Protein AF-A0A9Q3GUV6-F1 (afdb_monomer_lite)

Organism: NCBI:txid1389203

Secondary structure (DSSP, 8-state):
--GGG----S-HHHHHHHHHHHHHHHHHTT----HHHHHHHHHHHHHTSTTTHHHHHHHHT-HHHHS-HHHHHHHHHHHHHHHHHHHHHHHHHHTTSSS-----------------

Radius of gyration: 25.73 Å; chains: 1; bounding box: 43×78×57 Å

Foldseek 3Di:
DCPVPQADDPDLVVSLVVLVVVVVVVVVVVDDDQQLVSLLVSLVSQCVDVVCVVVSVVLNPDPQCSNGNVSVSVVSVVVVVVVVVVVVVVVVVVVPPDDDDDDDDDDDDDDDDDDD

Sequence (116 aa):
MNWASIAYKGNMDEFIKKCRQSLIDIASVSIKIPPDVLSYIILGKLCDHRSMSHLADSLAMSTEATKNPSNTLNQLQNYARNLESKKKHKEEQQSTALISSSSNHPSRLVYYCANG

pLDDT: mean 79.47, std 17.67, range [39.91, 95.31]

Structure (mmCIF, N/CA/C/O backbone):
data_AF-A0A9Q3GUV6-F1
#
_entry.id   AF-A0A9Q3GUV6-F1
#
loop_
_atom_site.group_PDB
_atom_site.id
_atom_site.type_symbol
_atom_site.label_atom_id
_atom_site.label_alt_id
_atom_site.label_comp_id
_atom_site.label_asym_id
_atom_site.label_entity_id
_atom_site.label_seq_id
_atom_site.pdbx_PDB_ins_code
_atom_site.Cartn_x
_atom_site.Cartn_y
_atom_site.Cartn_z
_atom_site.occupancy
_atom_site.B_iso_or_equiv
_atom_site.auth_seq_id
_atom_site.auth_comp_id
_atom_site.auth_asym_id
_atom_site.auth_atom_id
_atom_site.pdbx_PDB_model_num
ATOM 1 N N . MET A 1 1 ? 3.650 -17.611 0.354 1.00 58.78 1 MET A N 1
ATOM 2 C CA . MET A 1 1 ? 3.468 -16.156 0.531 1.00 58.78 1 MET A CA 1
ATOM 3 C C . MET A 1 1 ? 2.223 -15.746 -0.246 1.00 58.78 1 MET A C 1
ATOM 5 O O . MET A 1 1 ? 2.205 -15.948 -1.451 1.00 58.78 1 MET A O 1
ATOM 9 N N . ASN A 1 2 ? 1.175 -15.233 0.408 1.00 73.81 2 ASN A N 1
ATOM 10 C CA . ASN A 1 2 ? -0.102 -14.944 -0.263 1.00 73.81 2 ASN A CA 1
ATOM 11 C C . ASN A 1 2 ? -0.331 -13.429 -0.393 1.00 73.81 2 ASN A C 1
ATOM 13 O O . ASN A 1 2 ? -1.270 -12.884 0.181 1.00 73.81 2 ASN A O 1
ATOM 17 N N . TRP A 1 3 ? 0.521 -12.734 -1.158 1.00 82.50 3 TRP A N 1
ATOM 18 C CA . TRP A 1 3 ? 0.333 -11.304 -1.471 1.00 82.50 3 TRP A CA 1
ATOM 19 C C . TRP A 1 3 ? -1.072 -11.021 -2.025 1.00 82.50 3 TRP A C 1
ATOM 21 O O . TRP A 1 3 ? -1.731 -10.053 -1.638 1.00 82.50 3 TRP A O 1
ATOM 31 N N . ALA A 1 4 ? -1.568 -11.918 -2.881 1.00 81.69 4 ALA A N 1
ATOM 32 C CA . ALA A 1 4 ? -2.899 -11.840 -3.468 1.00 81.69 4 ALA A CA 1
ATOM 33 C C . ALA A 1 4 ? -4.023 -11.829 -2.416 1.00 81.69 4 ALA A C 1
ATOM 35 O O . ALA A 1 4 ? -4.990 -11.099 -2.591 1.00 81.69 4 ALA A O 1
ATOM 36 N N . SER A 1 5 ? -3.878 -12.550 -1.298 1.00 84.44 5 SER A N 1
ATOM 37 C CA . SER A 1 5 ? -4.928 -12.662 -0.274 1.00 84.44 5 SER A CA 1
ATOM 38 C C . SER A 1 5 ? -4.925 -11.529 0.756 1.00 84.44 5 SER A C 1
ATOM 40 O O . SER A 1 5 ? -5.716 -11.558 1.701 1.00 84.44 5 SER A O 1
ATOM 42 N N . ILE A 1 6 ? -4.001 -10.570 0.650 1.00 89.31 6 ILE A N 1
ATOM 43 C CA . ILE A 1 6 ? -4.000 -9.397 1.524 1.00 89.31 6 ILE A CA 1
ATOM 44 C C . ILE A 1 6 ? -5.141 -8.483 1.097 1.00 89.31 6 ILE A C 1
ATOM 46 O O . ILE A 1 6 ? -5.124 -7.945 -0.010 1.00 89.31 6 ILE A O 1
ATOM 50 N N . ALA A 1 7 ? -6.084 -8.305 2.016 1.00 88.81 7 ALA A N 1
ATOM 51 C CA . ALA A 1 7 ? -7.207 -7.389 1.920 1.00 88.81 7 ALA A CA 1
ATOM 52 C C . ALA A 1 7 ? -7.360 -6.653 3.254 1.00 88.81 7 ALA A C 1
ATOM 54 O O . ALA A 1 7 ? -7.064 -7.211 4.321 1.00 88.81 7 ALA A O 1
ATOM 55 N N . TYR A 1 8 ? -7.820 -5.407 3.199 1.00 90.75 8 TYR A N 1
ATOM 56 C CA . TYR A 1 8 ? -8.138 -4.644 4.397 1.00 90.75 8 TYR A CA 1
ATOM 57 C C . TYR A 1 8 ? -9.406 -5.195 5.070 1.00 90.75 8 TYR A C 1
ATOM 59 O O . TYR A 1 8 ? -10.454 -5.322 4.442 1.00 90.75 8 TYR A O 1
ATOM 67 N N . LYS A 1 9 ? -9.312 -5.525 6.366 1.00 89.38 9 LYS A N 1
ATOM 68 C CA . LYS A 1 9 ? -10.396 -6.141 7.162 1.00 89.38 9 LYS A CA 1
ATOM 69 C C . LYS A 1 9 ? -10.832 -5.280 8.355 1.00 89.38 9 LYS A C 1
ATOM 71 O O . LYS A 1 9 ? -11.246 -5.806 9.381 1.00 89.38 9 LYS A O 1
ATOM 76 N N . GLY A 1 10 ? -10.679 -3.959 8.258 1.00 87.62 10 GLY A N 1
ATOM 77 C CA . GLY A 1 10 ? -11.046 -3.020 9.327 1.00 87.62 10 GLY A CA 1
ATOM 78 C C . GLY A 1 10 ? -9.928 -2.689 10.324 1.00 87.62 10 GLY A C 1
ATOM 79 O O . GLY A 1 10 ? -10.064 -1.731 11.078 1.00 87.62 10 GLY A O 1
ATOM 80 N N . ASN A 1 11 ? -8.800 -3.410 10.301 1.00 90.12 11 ASN A N 1
ATOM 81 C CA . ASN A 1 11 ? -7.617 -3.100 11.109 1.00 90.12 11 ASN A CA 1
ATOM 82 C C . ASN A 1 11 ? -6.473 -2.579 10.220 1.00 90.12 11 ASN A C 1
ATOM 84 O O . ASN A 1 11 ? -5.914 -3.325 9.411 1.00 90.12 11 ASN A O 1
ATOM 88 N N . MET A 1 12 ? -6.140 -1.289 10.361 1.00 91.12 12 MET A N 1
ATOM 89 C CA . MET A 1 12 ? -5.119 -0.635 9.533 1.00 91.12 12 MET A CA 1
ATOM 90 C C . MET A 1 12 ? -3.701 -1.076 9.900 1.00 91.12 12 MET A C 1
ATOM 92 O O . MET A 1 12 ? -2.900 -1.324 9.003 1.00 91.12 12 MET A O 1
ATOM 96 N N . ASP A 1 13 ? -3.398 -1.253 11.186 1.00 91.62 13 ASP A N 1
ATOM 97 C CA . ASP A 1 13 ? -2.069 -1.686 11.630 1.00 91.62 13 ASP A CA 1
ATOM 98 C C . ASP A 1 13 ? -1.752 -3.105 11.156 1.00 91.62 13 ASP A C 1
ATOM 100 O O . ASP A 1 13 ? -0.655 -3.382 10.666 1.00 91.62 13 ASP A O 1
ATOM 104 N N . GLU A 1 14 ? -2.732 -4.008 11.242 1.00 92.81 14 GLU A N 1
ATOM 105 C CA . GLU A 1 14 ? -2.582 -5.376 10.752 1.00 92.81 14 GLU A CA 1
ATOM 106 C C . GLU A 1 14 ? -2.388 -5.405 9.228 1.00 92.81 14 GLU A C 1
ATOM 108 O O . GLU A 1 14 ? -1.517 -6.120 8.722 1.00 92.81 14 GLU A O 1
ATOM 113 N N . PHE A 1 15 ? -3.160 -4.599 8.492 1.00 93.44 15 PHE A N 1
ATOM 114 C CA . PHE A 1 15 ? -3.018 -4.452 7.045 1.00 93.44 15 PHE A CA 1
ATOM 115 C C . PHE A 1 15 ? -1.627 -3.928 6.660 1.00 93.44 15 PHE A C 1
ATOM 117 O O . PHE A 1 15 ? -0.950 -4.537 5.827 1.00 93.44 15 PHE A O 1
ATOM 124 N N . ILE A 1 16 ? -1.160 -2.859 7.312 1.00 93.88 16 ILE A N 1
ATOM 125 C CA . ILE A 1 16 ? 0.162 -2.269 7.075 1.00 93.88 16 ILE A CA 1
ATOM 126 C C . ILE A 1 16 ? 1.265 -3.280 7.394 1.00 93.88 16 ILE A C 1
ATOM 128 O O . ILE A 1 16 ? 2.192 -3.445 6.599 1.00 93.88 16 ILE A O 1
ATOM 132 N N . LYS A 1 17 ? 1.168 -4.001 8.518 1.00 93.94 17 LYS A N 1
ATOM 133 C CA . LYS A 1 17 ? 2.151 -5.023 8.907 1.00 93.94 17 LYS A CA 1
ATOM 134 C C . LYS A 1 17 ? 2.259 -6.129 7.855 1.00 93.94 17 LYS A C 1
ATOM 136 O O . LYS A 1 17 ? 3.370 -6.483 7.463 1.00 93.94 17 LYS A O 1
ATOM 141 N N . LYS A 1 18 ? 1.127 -6.634 7.353 1.00 93.81 18 LYS A N 1
ATOM 142 C CA . LYS A 1 18 ? 1.094 -7.650 6.285 1.00 93.81 18 LYS A CA 1
ATOM 143 C C . LYS A 1 18 ? 1.677 -7.130 4.971 1.00 93.81 18 LYS A C 1
ATOM 145 O O . LYS A 1 18 ? 2.424 -7.857 4.314 1.00 93.81 18 LYS A O 1
ATOM 150 N N . CYS A 1 19 ? 1.382 -5.880 4.609 1.00 93.50 19 CYS A N 1
ATOM 151 C CA . CYS A 1 19 ? 1.953 -5.246 3.422 1.00 93.50 19 CYS A CA 1
ATOM 152 C C . CYS A 1 19 ? 3.473 -5.096 3.545 1.00 93.50 19 CYS A C 1
ATOM 154 O O . CYS A 1 19 ? 4.186 -5.487 2.628 1.00 93.50 19 CYS A O 1
ATOM 156 N N . ARG A 1 20 ? 3.985 -4.613 4.688 1.00 93.75 20 ARG A N 1
ATOM 157 C CA . ARG A 1 20 ? 5.434 -4.491 4.937 1.00 93.75 20 ARG A CA 1
ATOM 158 C C . ARG A 1 20 ? 6.145 -5.835 4.848 1.00 93.75 20 ARG A C 1
ATOM 160 O O . ARG A 1 20 ? 7.148 -5.928 4.150 1.00 93.75 20 ARG A O 1
ATOM 167 N N . GLN A 1 21 ? 5.606 -6.869 5.498 1.00 92.75 21 GLN A N 1
ATOM 168 C CA . GLN A 1 21 ? 6.179 -8.213 5.412 1.00 92.75 21 GLN A CA 1
ATOM 169 C C . GLN A 1 21 ? 6.241 -8.685 3.960 1.00 92.75 21 GLN A C 1
ATOM 171 O O . GLN A 1 21 ? 7.260 -9.185 3.504 1.00 92.75 21 GLN A O 1
ATOM 176 N N . SER A 1 22 ? 5.174 -8.447 3.205 1.00 91.25 22 SER A N 1
ATOM 177 C CA . SER A 1 22 ? 5.139 -8.904 1.827 1.00 91.25 22 SER A CA 1
ATOM 178 C C . SER A 1 22 ? 6.040 -8.110 0.887 1.00 91.25 22 SER A C 1
ATOM 180 O O . SER A 1 22 ? 6.557 -8.662 -0.072 1.00 91.25 22 SER A O 1
ATOM 182 N N . LEU A 1 23 ? 6.269 -6.824 1.146 1.00 90.62 23 LEU A N 1
ATOM 183 C CA . LEU A 1 23 ? 7.272 -6.063 0.402 1.00 90.62 23 LEU A CA 1
ATOM 184 C C . LEU A 1 23 ? 8.681 -6.628 0.634 1.00 90.62 23 LEU A C 1
ATOM 186 O O . LEU A 1 23 ? 9.468 -6.674 -0.308 1.00 90.62 23 LEU A O 1
ATOM 190 N N . ILE A 1 24 ? 8.977 -7.103 1.850 1.00 90.94 24 ILE A N 1
ATOM 191 C CA . ILE A 1 24 ? 10.243 -7.779 2.167 1.00 90.94 24 ILE A CA 1
ATOM 192 C C . ILE A 1 24 ? 10.353 -9.091 1.387 1.00 90.94 24 ILE A C 1
ATOM 194 O O . ILE A 1 24 ? 11.373 -9.312 0.735 1.00 90.94 24 ILE A O 1
ATOM 198 N N . ASP A 1 25 ? 9.315 -9.936 1.389 1.00 89.12 25 ASP A N 1
ATOM 199 C CA . ASP A 1 25 ? 9.412 -11.195 0.640 1.00 89.12 25 ASP A CA 1
ATOM 200 C C . ASP A 1 25 ? 9.344 -10.984 -0.888 1.00 89.12 25 ASP A C 1
ATOM 202 O O . ASP A 1 25 ? 9.920 -11.767 -1.627 1.00 89.12 25 ASP A O 1
ATOM 206 N N . ILE A 1 26 ? 8.738 -9.908 -1.406 1.00 87.81 26 ILE A N 1
ATOM 207 C CA . ILE A 1 26 ? 8.856 -9.549 -2.836 1.00 87.81 26 ILE A CA 1
ATOM 208 C C . ILE A 1 26 ? 10.294 -9.134 -3.166 1.00 87.81 26 ILE A C 1
ATOM 210 O O . ILE A 1 26 ? 10.842 -9.557 -4.185 1.00 87.81 26 ILE A O 1
ATOM 214 N N . ALA A 1 27 ? 10.917 -8.332 -2.299 1.00 86.75 27 ALA A N 1
ATOM 215 C CA . ALA A 1 27 ? 12.295 -7.891 -2.482 1.00 86.75 27 ALA A CA 1
ATOM 216 C C . ALA A 1 27 ? 13.290 -9.066 -2.470 1.00 86.75 27 ALA A C 1
ATOM 218 O O . ALA A 1 27 ? 14.297 -9.012 -3.174 1.00 86.75 27 ALA A O 1
ATOM 219 N N . SER A 1 28 ? 13.001 -10.146 -1.734 1.00 87.19 28 SER A N 1
ATOM 220 C CA . SER A 1 28 ? 13.859 -11.338 -1.698 1.00 87.19 28 SER A CA 1
ATOM 221 C C . SER A 1 28 ? 13.810 -12.174 -2.986 1.00 87.19 28 SER A C 1
ATOM 223 O O . SER A 1 28 ? 14.785 -12.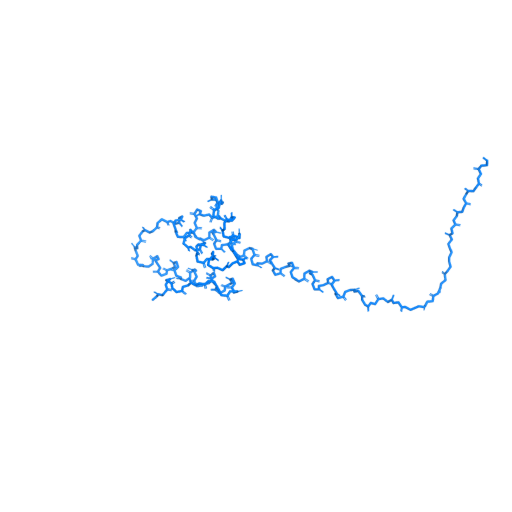849 -3.310 1.00 87.19 28 SER A O 1
ATOM 225 N N . VAL A 1 29 ? 12.730 -12.084 -3.773 1.00 85.56 29 VAL A N 1
ATOM 226 C CA . VAL A 1 29 ? 12.541 -12.856 -5.021 1.00 85.56 29 VAL A CA 1
ATOM 227 C C . VAL A 1 29 ? 13.246 -12.201 -6.229 1.00 85.56 29 VAL A C 1
ATOM 229 O O . VAL A 1 29 ? 13.179 -12.703 -7.345 1.00 85.56 29 VAL A O 1
ATOM 232 N N . SER A 1 30 ? 13.993 -11.104 -6.029 1.00 77.31 30 SER A N 1
ATOM 233 C CA . SER A 1 30 ? 14.778 -10.408 -7.072 1.00 77.31 30 SER A CA 1
ATOM 234 C C . SER A 1 30 ? 13.972 -9.942 -8.299 1.00 77.31 30 SER A C 1
ATOM 236 O O . SER A 1 30 ? 14.537 -9.676 -9.362 1.00 77.31 30 SER A O 1
ATOM 238 N N . ILE A 1 31 ? 12.650 -9.797 -8.166 1.00 81.44 31 ILE A N 1
ATOM 239 C CA . ILE A 1 31 ? 11.789 -9.239 -9.214 1.00 81.44 31 ILE A CA 1
ATOM 240 C C . ILE A 1 31 ? 11.844 -7.714 -9.118 1.00 81.44 31 ILE A C 1
ATOM 242 O O . ILE A 1 31 ? 11.528 -7.128 -8.083 1.00 81.44 31 ILE A O 1
ATOM 246 N N . LYS A 1 32 ? 12.215 -7.052 -10.217 1.00 84.00 32 LYS A N 1
ATOM 247 C CA . LYS A 1 32 ? 12.205 -5.586 -10.304 1.00 84.00 32 LYS A CA 1
ATOM 248 C C . LYS A 1 32 ? 10.799 -5.094 -10.632 1.00 84.00 32 LYS A C 1
ATOM 250 O O . LYS A 1 32 ? 10.446 -4.958 -11.800 1.00 84.00 32 LYS A O 1
ATOM 255 N N . ILE A 1 33 ? 10.004 -4.831 -9.599 1.00 88.19 33 ILE A N 1
ATOM 256 C CA . ILE A 1 33 ? 8.711 -4.151 -9.739 1.00 88.19 33 ILE A CA 1
ATOM 257 C C . ILE A 1 33 ? 8.922 -2.656 -9.469 1.00 88.19 33 ILE A C 1
ATOM 259 O O . ILE A 1 33 ? 9.539 -2.318 -8.454 1.00 88.19 33 ILE A O 1
ATOM 263 N N . PRO A 1 34 ? 8.430 -1.755 -10.339 1.00 92.81 34 PRO A N 1
ATOM 264 C CA . PRO A 1 34 ? 8.477 -0.323 -10.082 1.00 92.81 34 PRO A CA 1
ATOM 265 C C . PRO A 1 34 ? 7.833 0.035 -8.724 1.00 92.81 34 PRO A C 1
ATOM 267 O O . PRO A 1 34 ? 6.744 -0.461 -8.409 1.00 92.81 34 PRO A O 1
ATOM 270 N N . PRO A 1 35 ? 8.491 0.856 -7.881 1.00 91.38 35 PRO A N 1
ATOM 271 C CA . PRO A 1 35 ? 7.985 1.182 -6.545 1.00 91.38 35 PRO A CA 1
ATOM 272 C C . PRO A 1 35 ? 6.617 1.872 -6.559 1.00 91.38 35 PRO A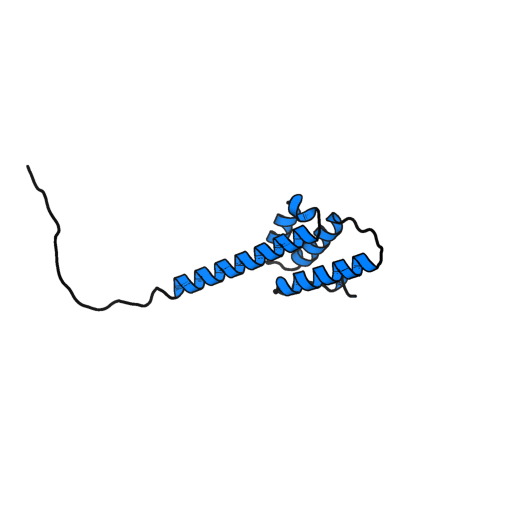 C 1
ATOM 274 O O . PRO A 1 35 ? 5.780 1.603 -5.706 1.00 91.38 35 PRO A O 1
ATOM 277 N N . ASP A 1 36 ? 6.377 2.730 -7.539 1.00 94.00 36 ASP A N 1
ATOM 278 C CA . ASP A 1 36 ? 5.102 3.406 -7.762 1.00 94.00 36 ASP A CA 1
ATOM 279 C C . ASP A 1 36 ? 3.966 2.421 -8.060 1.00 94.00 36 ASP A C 1
ATOM 281 O O . ASP A 1 36 ? 2.895 2.510 -7.461 1.00 94.00 36 ASP A O 1
ATOM 285 N N . VAL A 1 37 ? 4.216 1.412 -8.896 1.00 93.56 37 VAL A N 1
ATOM 286 C CA . VAL A 1 37 ? 3.253 0.334 -9.166 1.00 93.56 37 VAL A CA 1
ATOM 287 C C . VAL A 1 37 ? 2.897 -0.412 -7.879 1.00 93.56 37 VAL A C 1
ATOM 289 O O . VAL A 1 37 ? 1.722 -0.666 -7.617 1.00 93.56 37 VAL A O 1
ATOM 292 N N . LEU A 1 38 ? 3.883 -0.718 -7.030 1.00 93.12 38 LEU A N 1
ATOM 293 C CA . LEU A 1 38 ? 3.631 -1.345 -5.728 1.00 93.12 38 LEU A CA 1
ATOM 294 C C . LEU A 1 38 ? 2.777 -0.457 -4.810 1.00 93.12 38 LEU A C 1
ATOM 296 O O . LEU A 1 38 ? 1.895 -0.977 -4.124 1.00 93.12 38 LEU A O 1
ATOM 300 N N . SER A 1 39 ? 2.982 0.862 -4.825 1.00 95.31 39 SER A N 1
ATOM 301 C CA . SER A 1 39 ? 2.147 1.818 -4.088 1.00 95.31 39 SER A CA 1
ATOM 302 C C . SER A 1 39 ? 0.686 1.759 -4.539 1.00 95.31 39 SER A C 1
ATOM 304 O O . SER A 1 39 ? -0.208 1.616 -3.705 1.00 95.31 39 SER A O 1
ATOM 306 N N . TYR A 1 40 ? 0.428 1.791 -5.851 1.00 94.81 40 TYR A N 1
ATOM 307 C CA . TYR A 1 40 ? -0.934 1.696 -6.385 1.00 94.81 40 TYR A CA 1
ATOM 308 C C . TYR A 1 40 ? -1.582 0.336 -6.110 1.00 94.81 40 TYR A C 1
ATOM 310 O O . TYR A 1 40 ? -2.774 0.285 -5.821 1.00 94.81 40 TYR A O 1
ATOM 318 N N . ILE A 1 41 ? -0.819 -0.762 -6.114 1.00 93.50 41 ILE A N 1
ATOM 319 C CA . ILE A 1 41 ? -1.339 -2.085 -5.731 1.00 93.50 41 ILE A CA 1
ATOM 320 C C . ILE A 1 41 ? -1.776 -2.098 -4.260 1.00 93.50 41 ILE A C 1
ATOM 322 O O . ILE A 1 41 ? -2.822 -2.661 -3.933 1.00 93.50 41 ILE A O 1
ATOM 326 N N . ILE A 1 42 ? -0.998 -1.481 -3.364 1.00 93.88 42 ILE A N 1
ATOM 327 C CA . ILE A 1 42 ? -1.359 -1.362 -1.944 1.00 93.88 42 ILE A CA 1
ATOM 328 C C . ILE A 1 42 ? -2.643 -0.541 -1.784 1.00 93.88 42 ILE A C 1
ATOM 330 O O . ILE A 1 42 ? -3.529 -0.950 -1.035 1.00 93.88 42 ILE A O 1
ATOM 334 N N . LEU A 1 43 ? -2.763 0.580 -2.502 1.00 93.81 43 LEU A N 1
ATOM 335 C CA . LEU A 1 43 ? -3.973 1.406 -2.489 1.00 93.81 43 LEU A CA 1
ATOM 336 C C . LEU A 1 43 ? -5.182 0.664 -3.074 1.00 93.81 43 LEU A C 1
ATOM 338 O O . LEU A 1 43 ? -6.254 0.707 -2.482 1.00 93.81 43 LEU A O 1
ATOM 342 N N . GLY A 1 44 ? -5.010 -0.101 -4.154 1.00 93.00 44 GLY A N 1
ATOM 343 C CA . GLY A 1 44 ? -6.079 -0.915 -4.741 1.00 93.00 44 GLY A CA 1
ATOM 344 C C . GLY A 1 44 ? -6.657 -1.932 -3.753 1.00 93.00 44 GLY A C 1
ATOM 345 O O . GLY A 1 44 ? -7.871 -2.035 -3.614 1.00 93.00 44 GLY A O 1
ATOM 346 N N . LYS A 1 45 ? -5.799 -2.595 -2.964 1.00 90.88 45 LYS A N 1
ATOM 347 C CA . LYS A 1 45 ? -6.218 -3.516 -1.884 1.00 90.88 45 LYS A CA 1
ATOM 348 C C . LYS A 1 45 ? -6.989 -2.833 -0.751 1.00 90.88 45 LYS A C 1
ATOM 350 O O . LYS A 1 45 ? -7.634 -3.508 0.053 1.00 90.88 45 LYS A O 1
ATOM 355 N N . LEU A 1 46 ? -6.864 -1.512 -0.639 1.00 90.12 46 LEU A N 1
ATOM 356 C CA . LEU A 1 46 ? -7.598 -0.692 0.314 1.00 90.12 46 LEU A CA 1
ATOM 357 C C . LEU A 1 46 ? -8.933 -0.202 -0.277 1.00 90.12 46 LEU A C 1
ATOM 359 O O . LEU A 1 46 ? -9.920 -0.144 0.457 1.00 90.12 46 LEU A O 1
ATOM 363 N N . CYS A 1 47 ? -8.983 0.085 -1.586 1.00 87.00 47 CYS A N 1
ATOM 364 C CA . CYS A 1 47 ? -10.197 0.489 -2.307 1.00 87.00 47 CYS A CA 1
ATOM 365 C C . CYS A 1 47 ? -11.325 -0.546 -2.237 1.00 87.00 47 CYS A C 1
ATOM 367 O O . CYS A 1 47 ? -12.493 -0.159 -2.228 1.00 87.00 47 CYS A O 1
ATOM 369 N N . ASP A 1 48 ? -10.991 -1.837 -2.128 1.00 82.44 48 ASP A N 1
ATOM 370 C CA . ASP A 1 48 ? -11.970 -2.925 -1.970 1.00 82.44 48 ASP A CA 1
ATOM 371 C C . ASP A 1 48 ? -12.897 -2.716 -0.758 1.00 82.44 48 ASP A C 1
ATOM 373 O O . ASP A 1 48 ? -14.015 -3.233 -0.707 1.00 82.44 48 ASP A O 1
ATOM 377 N N . HIS A 1 49 ? -12.460 -1.930 0.229 1.00 86.06 49 HIS A N 1
ATOM 378 C CA . HIS A 1 49 ? -13.268 -1.573 1.380 1.00 86.06 49 HIS A CA 1
ATOM 379 C C . HIS A 1 49 ? -13.927 -0.199 1.194 1.00 86.06 49 HIS A C 1
ATOM 381 O O . HIS A 1 49 ? -13.269 0.840 1.241 1.00 86.06 49 HIS A O 1
ATOM 387 N N . ARG A 1 50 ? -15.264 -0.175 1.092 1.00 82.44 50 ARG A N 1
ATOM 388 C CA . ARG A 1 50 ? -16.064 1.032 0.787 1.00 82.44 50 ARG A CA 1
ATOM 389 C C . ARG A 1 50 ? -15.752 2.256 1.657 1.00 82.44 50 ARG A C 1
ATOM 391 O O . ARG A 1 50 ? -15.807 3.376 1.169 1.00 82.44 50 ARG A O 1
ATOM 398 N N . SER A 1 51 ? -15.450 2.077 2.944 1.00 84.12 51 SER A N 1
ATOM 399 C CA . SER A 1 51 ? -15.138 3.209 3.836 1.00 84.12 51 SER A CA 1
ATOM 400 C C . SER A 1 51 ? -13.731 3.787 3.657 1.00 84.12 51 SER A C 1
ATOM 402 O O . SER A 1 51 ? -13.438 4.839 4.218 1.00 84.12 51 SER A O 1
ATOM 404 N N . MET A 1 52 ? -12.863 3.106 2.906 1.00 88.12 52 MET A N 1
ATOM 405 C CA . MET A 1 52 ? -11.469 3.490 2.694 1.00 88.12 52 MET A CA 1
ATOM 406 C C . MET A 1 52 ? -11.183 3.910 1.249 1.00 88.12 52 MET A C 1
ATOM 408 O O . MET A 1 52 ? -10.102 4.433 0.992 1.00 88.12 52 MET A O 1
ATOM 412 N N . SER A 1 53 ? -12.143 3.759 0.328 1.00 87.69 53 SER A N 1
ATOM 413 C CA . SER A 1 53 ? -11.978 4.137 -1.082 1.00 87.69 53 SER A CA 1
ATOM 414 C C . SER A 1 53 ? -11.602 5.611 -1.242 1.00 87.69 53 SER A C 1
ATOM 416 O O . SER A 1 53 ? -10.602 5.913 -1.873 1.00 87.69 53 SER A O 1
ATOM 418 N N . HIS A 1 54 ? -12.292 6.523 -0.549 1.00 89.75 54 HIS A N 1
ATOM 419 C CA . HIS A 1 54 ? -11.970 7.955 -0.591 1.00 89.75 54 HIS A CA 1
ATOM 420 C C . HIS A 1 54 ? -10.538 8.256 -0.114 1.00 89.75 54 HIS A C 1
ATOM 422 O O . HIS A 1 54 ? -9.865 9.140 -0.643 1.00 89.75 54 HIS A O 1
ATOM 428 N N . LEU A 1 55 ? -10.063 7.557 0.923 1.00 90.75 55 LEU A N 1
ATOM 429 C CA . LEU A 1 55 ? -8.690 7.724 1.400 1.00 90.75 55 LEU A CA 1
ATOM 430 C C . LEU A 1 55 ? -7.694 7.229 0.351 1.00 90.75 55 LEU A C 1
ATOM 432 O O . LEU A 1 55 ? -6.697 7.898 0.091 1.00 90.75 55 LEU A O 1
ATOM 436 N N . ALA A 1 56 ? -7.968 6.065 -0.234 1.00 91.56 56 ALA A N 1
ATOM 437 C CA . ALA A 1 56 ? -7.124 5.481 -1.257 1.00 91.56 56 ALA A CA 1
ATOM 438 C C . ALA A 1 56 ? -7.060 6.368 -2.511 1.00 91.56 56 ALA A C 1
ATOM 440 O O . ALA A 1 56 ? -5.960 6.634 -2.986 1.00 91.56 56 ALA A O 1
ATOM 441 N N . ASP A 1 57 ? -8.191 6.915 -2.962 1.00 92.31 57 ASP A N 1
ATOM 442 C CA . ASP A 1 57 ? -8.266 7.864 -4.078 1.00 92.31 57 ASP A CA 1
ATOM 443 C C . ASP A 1 57 ? -7.461 9.137 -3.781 1.00 92.31 57 ASP A C 1
ATOM 445 O O . ASP A 1 57 ? -6.631 9.566 -4.582 1.00 92.31 57 ASP A O 1
ATOM 449 N N . SER A 1 58 ? -7.633 9.711 -2.586 1.00 92.25 58 SER A N 1
ATOM 450 C CA . SER A 1 58 ? -6.893 10.907 -2.172 1.00 92.25 58 SER A CA 1
ATOM 451 C C . SER A 1 58 ? -5.379 10.677 -2.144 1.00 92.25 58 SER A C 1
ATOM 453 O O . SER A 1 58 ? -4.620 11.551 -2.564 1.00 92.25 58 SER A O 1
ATOM 455 N N . LEU A 1 59 ? -4.930 9.509 -1.676 1.00 93.00 59 LEU A N 1
ATOM 456 C CA . LEU A 1 59 ? -3.511 9.152 -1.674 1.00 93.00 59 LEU A CA 1
ATOM 457 C C . LEU A 1 59 ? -2.997 8.839 -3.080 1.00 93.00 59 LEU A C 1
ATOM 459 O O . LEU A 1 59 ? -1.864 9.198 -3.386 1.00 93.00 59 LEU A O 1
ATOM 463 N N . ALA A 1 60 ? -3.816 8.229 -3.939 1.00 92.56 60 ALA A N 1
ATOM 464 C CA . ALA A 1 60 ? -3.461 7.926 -5.322 1.00 92.56 60 ALA A CA 1
ATOM 465 C C . ALA A 1 60 ? -3.182 9.199 -6.137 1.00 92.56 60 ALA A C 1
ATOM 467 O O . ALA A 1 60 ? -2.310 9.197 -7.000 1.00 92.56 60 ALA A O 1
ATOM 468 N N . MET A 1 61 ? -3.870 10.302 -5.827 1.00 93.00 61 MET A N 1
ATOM 469 C CA . MET A 1 61 ? -3.638 11.605 -6.461 1.00 93.00 61 MET A CA 1
ATOM 470 C C . MET A 1 61 ? -2.380 12.329 -5.950 1.00 93.00 61 MET A C 1
ATOM 472 O O . MET A 1 61 ? -1.944 13.304 -6.562 1.00 93.00 61 MET A O 1
ATOM 476 N N . SER A 1 62 ? -1.778 11.881 -4.844 1.00 93.44 62 SER A N 1
ATOM 477 C CA . SER A 1 62 ? -0.558 12.475 -4.293 1.00 93.44 62 SER A CA 1
ATOM 478 C C . SER A 1 62 ? 0.684 11.770 -4.835 1.00 93.44 62 SER A C 1
ATOM 480 O O . SER A 1 62 ? 0.984 10.628 -4.484 1.00 93.44 62 SER A O 1
ATOM 482 N N . THR A 1 63 ? 1.461 12.484 -5.648 1.00 90.75 63 THR A N 1
ATOM 483 C CA . THR A 1 63 ? 2.733 11.990 -6.201 1.00 90.75 63 THR A CA 1
ATOM 484 C C . THR A 1 63 ? 3.754 11.661 -5.111 1.00 90.75 63 THR A C 1
ATOM 486 O O . THR A 1 63 ? 4.513 10.702 -5.233 1.00 90.75 63 THR A O 1
ATOM 489 N N . GLU A 1 64 ? 3.760 12.412 -4.010 1.00 92.12 64 GLU A N 1
ATOM 490 C CA . GLU A 1 64 ? 4.645 12.158 -2.869 1.00 92.12 64 GLU A CA 1
ATOM 491 C C . GLU A 1 64 ? 4.283 10.864 -2.131 1.00 92.12 64 GLU A C 1
ATOM 493 O O . GLU A 1 64 ? 5.172 10.104 -1.722 1.00 92.12 64 GLU A O 1
ATOM 498 N N . ALA A 1 65 ? 2.979 10.598 -1.987 1.00 90.19 65 ALA A N 1
ATOM 499 C CA . ALA A 1 65 ? 2.475 9.401 -1.332 1.00 90.19 65 ALA A CA 1
ATOM 500 C C . ALA A 1 65 ? 2.723 8.142 -2.171 1.00 90.19 65 ALA A C 1
ATOM 502 O O . ALA A 1 65 ? 3.065 7.105 -1.602 1.00 90.19 65 ALA A O 1
ATOM 503 N N . THR A 1 66 ? 2.589 8.222 -3.499 1.00 93.56 66 THR A N 1
ATOM 504 C CA . THR A 1 66 ? 2.701 7.067 -4.409 1.00 93.56 66 THR A CA 1
ATOM 505 C C . THR A 1 66 ? 4.124 6.781 -4.884 1.00 93.56 66 THR A C 1
ATOM 507 O O . THR A 1 66 ? 4.390 5.674 -5.340 1.00 93.56 66 THR A O 1
ATOM 510 N N . LYS A 1 67 ? 5.079 7.704 -4.706 1.00 93.25 67 LYS A N 1
ATOM 511 C CA . LYS A 1 67 ? 6.486 7.536 -5.131 1.00 93.25 67 LYS A CA 1
ATOM 512 C C . LYS A 1 67 ? 7.165 6.265 -4.601 1.00 93.25 67 LYS A C 1
ATOM 514 O O . LYS A 1 67 ? 8.057 5.725 -5.251 1.00 93.25 67 LYS A O 1
ATOM 519 N N . ASN A 1 68 ? 6.807 5.819 -3.398 1.00 93.50 68 ASN A N 1
ATOM 520 C CA . ASN A 1 68 ? 7.383 4.629 -2.776 1.00 93.50 68 ASN A CA 1
ATOM 521 C C . ASN A 1 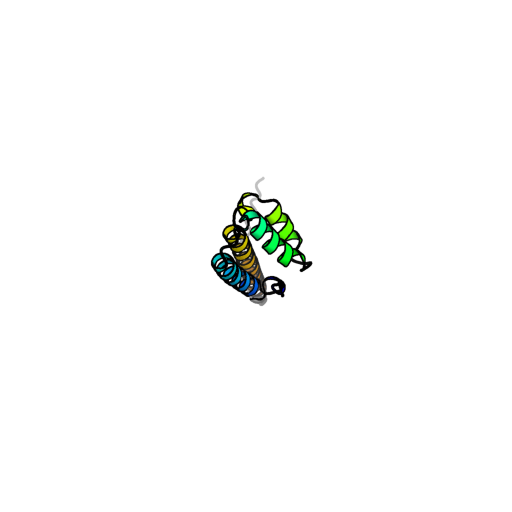68 ? 6.341 3.939 -1.879 1.00 93.50 68 ASN A C 1
ATOM 523 O O . ASN A 1 68 ? 5.667 4.639 -1.117 1.00 93.50 68 ASN A O 1
ATOM 527 N N . PRO A 1 69 ? 6.282 2.594 -1.853 1.00 93.56 69 PRO A N 1
ATOM 528 C CA . PRO A 1 69 ? 5.350 1.854 -1.003 1.00 93.56 69 PRO A CA 1
ATOM 529 C C . PRO A 1 69 ? 5.468 2.212 0.479 1.00 93.56 69 PRO A C 1
ATOM 531 O O . PRO A 1 69 ? 4.473 2.262 1.199 1.00 93.56 69 PRO A O 1
ATOM 534 N N . SER A 1 70 ? 6.681 2.516 0.946 1.00 93.44 70 SER A N 1
ATOM 535 C CA . SER A 1 70 ? 6.928 2.955 2.321 1.00 93.44 70 SER A CA 1
ATOM 536 C C . SER A 1 70 ? 6.247 4.288 2.629 1.00 93.44 70 SER A C 1
ATOM 538 O O . SER A 1 70 ? 5.673 4.436 3.706 1.00 93.44 70 SER A O 1
ATOM 540 N N . ASN A 1 71 ? 6.254 5.237 1.686 1.00 94.56 71 ASN A N 1
ATOM 541 C CA . ASN A 1 71 ? 5.572 6.522 1.853 1.00 94.56 71 ASN A CA 1
ATOM 542 C C . ASN A 1 71 ? 4.064 6.311 1.939 1.00 94.56 71 ASN A C 1
ATOM 544 O O . ASN A 1 71 ? 3.432 6.825 2.860 1.00 94.56 71 ASN A O 1
ATOM 548 N N . THR A 1 72 ? 3.507 5.495 1.041 1.00 95.00 72 THR A N 1
ATOM 549 C CA . THR A 1 72 ? 2.083 5.144 1.050 1.00 95.00 72 THR A CA 1
ATOM 550 C C . THR A 1 72 ? 1.674 4.540 2.394 1.00 95.00 72 THR A C 1
ATOM 552 O O . THR A 1 72 ? 0.736 5.011 3.034 1.00 95.00 72 THR A O 1
ATOM 555 N N . LEU A 1 73 ? 2.417 3.541 2.879 1.00 94.81 73 LEU A N 1
ATOM 556 C CA . LEU A 1 73 ? 2.134 2.882 4.157 1.00 94.81 73 LEU A CA 1
ATOM 557 C C . LEU A 1 73 ? 2.293 3.826 5.357 1.00 94.81 73 LEU A C 1
ATOM 559 O O . LEU A 1 73 ? 1.527 3.732 6.314 1.00 94.81 73 LEU A O 1
ATOM 563 N N . ASN A 1 74 ? 3.250 4.755 5.316 1.00 94.94 74 ASN A N 1
ATOM 564 C CA . ASN A 1 74 ? 3.421 5.757 6.367 1.00 94.94 74 ASN A CA 1
ATOM 565 C C . ASN A 1 74 ? 2.264 6.765 6.392 1.00 94.94 74 ASN A C 1
ATOM 567 O O . ASN A 1 74 ? 1.788 7.113 7.471 1.00 94.94 74 ASN A O 1
ATOM 571 N N . GLN A 1 75 ? 1.759 7.186 5.229 1.00 93.94 75 GLN A N 1
ATOM 572 C CA . GLN A 1 75 ? 0.573 8.043 5.157 1.00 93.94 75 GLN A CA 1
ATOM 573 C C . GLN A 1 75 ? -0.676 7.329 5.694 1.00 93.94 75 GLN A C 1
ATOM 575 O O . GLN A 1 75 ? -1.433 7.912 6.471 1.00 93.94 75 GLN A O 1
ATOM 580 N N . LEU A 1 76 ? -0.847 6.040 5.380 1.00 92.88 76 LEU A N 1
ATOM 581 C CA . LEU A 1 76 ? -1.918 5.217 5.955 1.00 92.88 76 LEU A CA 1
ATOM 582 C C . LEU A 1 76 ? -1.793 5.078 7.480 1.00 92.88 76 LEU A C 1
ATOM 584 O O . LEU A 1 76 ? -2.790 5.178 8.195 1.00 92.88 76 LEU A O 1
ATOM 588 N N . GLN A 1 77 ? -0.572 4.911 7.994 1.00 92.88 77 GLN A N 1
ATOM 589 C CA . GLN A 1 77 ? -0.313 4.865 9.434 1.00 92.88 77 GLN A CA 1
ATOM 590 C C . GLN A 1 77 ? -0.678 6.188 10.119 1.00 92.88 77 GLN A C 1
ATOM 592 O O . GLN A 1 77 ? -1.296 6.189 11.185 1.00 92.88 77 GLN A O 1
ATOM 597 N N . ASN A 1 78 ? -0.304 7.318 9.514 1.00 91.81 78 ASN A N 1
ATOM 598 C CA . ASN A 1 78 ? -0.631 8.646 10.028 1.00 91.81 78 ASN A CA 1
ATOM 599 C C . ASN A 1 78 ? -2.144 8.870 10.046 1.00 91.81 78 ASN A C 1
ATOM 601 O O . ASN A 1 78 ? -2.684 9.369 11.031 1.00 91.81 78 ASN A O 1
ATOM 605 N N . TYR A 1 79 ? -2.842 8.441 8.995 1.00 89.19 79 TYR A N 1
ATOM 606 C CA . TYR A 1 79 ? -4.296 8.491 8.948 1.00 89.19 79 TYR A CA 1
ATOM 607 C C . TYR A 1 79 ? -4.941 7.674 10.078 1.00 89.19 79 TYR A C 1
ATOM 609 O O . TYR A 1 79 ? -5.811 8.193 10.778 1.00 89.19 79 TYR A O 1
ATOM 617 N N . ALA A 1 80 ? -4.484 6.439 10.311 1.00 87.56 80 ALA A N 1
ATOM 618 C CA . ALA A 1 80 ? -4.989 5.600 11.399 1.00 87.56 80 ALA A CA 1
ATOM 619 C C . ALA A 1 80 ? -4.822 6.273 12.771 1.00 87.56 80 ALA A C 1
ATOM 621 O O . ALA A 1 80 ? -5.786 6.390 13.527 1.00 87.56 80 ALA A O 1
ATOM 622 N N . ARG A 1 81 ? -3.630 6.816 13.048 1.00 88.25 81 ARG A N 1
ATOM 623 C CA . ARG A 1 81 ? -3.344 7.550 14.292 1.00 88.25 81 ARG A CA 1
ATOM 624 C C . ARG A 1 81 ? -4.239 8.776 14.464 1.00 88.25 81 ARG A C 1
ATOM 626 O O . ARG A 1 81 ? -4.731 9.030 15.560 1.00 88.25 81 ARG A O 1
ATOM 633 N N . ASN A 1 82 ? -4.485 9.512 13.382 1.00 86.19 82 ASN A N 1
ATOM 634 C CA . ASN A 1 82 ? -5.353 10.689 13.395 1.00 86.19 82 ASN A CA 1
ATOM 635 C C . ASN A 1 82 ? -6.828 10.338 13.630 1.00 86.19 82 ASN A C 1
ATOM 637 O O . ASN A 1 82 ? -7.571 11.132 14.204 1.00 86.19 82 ASN A O 1
ATOM 641 N N . LEU A 1 83 ? -7.283 9.166 13.182 1.00 82.56 83 LEU A N 1
ATOM 642 C CA . LEU A 1 83 ? -8.624 8.683 13.506 1.00 82.56 83 LEU A CA 1
ATOM 643 C C . LEU A 1 83 ? -8.744 8.315 14.986 1.00 82.56 83 LEU A C 1
ATOM 645 O O . LEU A 1 83 ? -9.748 8.644 15.616 1.00 82.56 83 LEU A O 1
ATOM 649 N N . GLU A 1 84 ? -7.735 7.652 15.546 1.00 78.56 84 GLU A N 1
ATOM 650 C CA . GLU A 1 84 ? -7.719 7.279 16.961 1.00 78.56 84 GLU A CA 1
ATOM 651 C C . GLU A 1 84 ? -7.663 8.495 17.886 1.00 78.56 84 GLU A C 1
ATOM 653 O O . GLU A 1 84 ? -8.412 8.555 18.860 1.00 78.56 84 GLU A O 1
ATOM 658 N N . SER A 1 85 ? -6.838 9.497 17.569 1.00 74.69 85 SER A N 1
ATOM 659 C CA . SER A 1 85 ? -6.758 10.730 18.361 1.00 74.69 85 SER A CA 1
ATOM 660 C C . SER A 1 85 ? -8.078 11.506 18.357 1.00 74.69 85 SER A C 1
ATOM 662 O O . SER A 1 85 ? -8.521 11.979 19.403 1.00 74.69 85 SER A O 1
ATOM 664 N N . LYS A 1 86 ? -8.770 11.566 17.211 1.00 72.31 86 LYS A N 1
ATOM 665 C CA . LYS A 1 86 ? -10.109 12.169 17.109 1.00 72.31 86 LYS A CA 1
ATOM 666 C C . LYS A 1 86 ? -11.165 11.421 17.925 1.00 72.31 86 LYS A C 1
ATOM 668 O O . LYS A 1 86 ? -12.055 12.063 18.477 1.00 72.31 86 LYS A O 1
ATOM 673 N N . LYS A 1 87 ? -11.087 10.088 18.012 1.00 71.94 87 LYS A N 1
ATOM 674 C CA . LYS A 1 87 ? -11.997 9.291 18.854 1.00 71.94 87 LYS A CA 1
ATOM 675 C C . LYS A 1 87 ? -11.782 9.584 20.339 1.00 71.94 87 LYS A C 1
ATOM 677 O O . LYS A 1 87 ? -12.752 9.892 21.022 1.00 71.94 87 LYS A O 1
ATOM 682 N N . LYS A 1 88 ? -10.525 9.600 20.796 1.00 65.94 88 LYS A N 1
ATOM 683 C CA . LYS A 1 88 ? -10.172 9.907 22.194 1.00 65.94 88 LYS A CA 1
ATOM 684 C C . LYS A 1 88 ? -10.651 11.295 22.624 1.00 65.94 88 LYS A C 1
ATOM 686 O O . LYS A 1 88 ? -11.3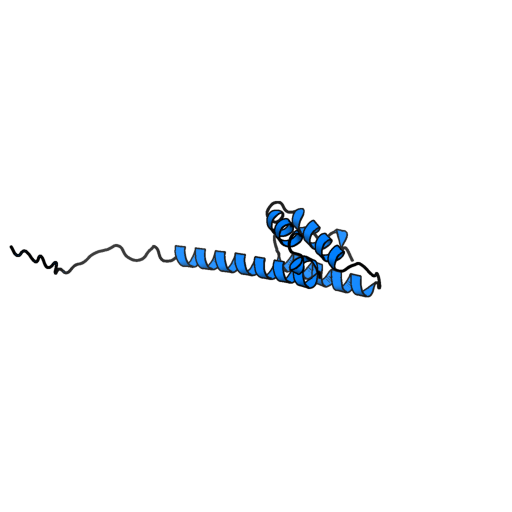16 11.424 23.644 1.00 65.94 88 LYS A O 1
ATOM 691 N N . HIS A 1 89 ? -10.431 12.317 21.793 1.00 59.22 89 HIS A N 1
ATOM 692 C CA . HIS A 1 89 ? -10.924 13.667 22.087 1.00 59.22 89 HIS A CA 1
ATOM 693 C C . HIS A 1 89 ? -12.455 13.761 22.162 1.00 59.22 89 HIS A C 1
ATOM 695 O O . HIS A 1 89 ? -12.985 14.558 22.934 1.00 59.22 89 HIS A O 1
ATOM 701 N N . LYS A 1 90 ? -13.180 12.954 21.378 1.00 56.69 90 LYS A N 1
ATOM 702 C CA . LYS A 1 90 ? -14.647 12.937 21.407 1.00 56.69 90 LYS A CA 1
ATOM 703 C C . LYS A 1 90 ? -15.193 12.261 22.672 1.00 56.69 90 LYS A C 1
ATOM 705 O O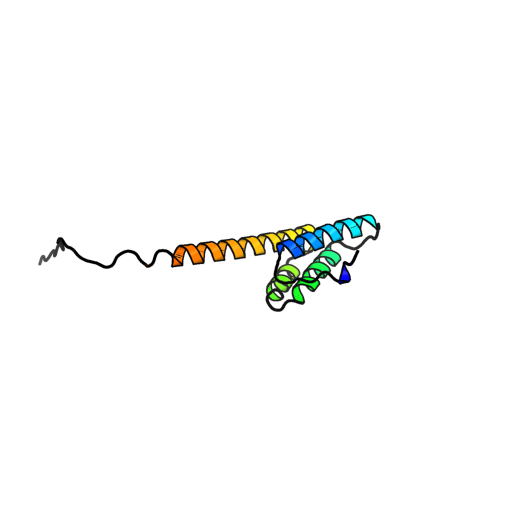 . LYS A 1 90 ? -16.221 12.692 23.182 1.00 56.69 90 LYS A O 1
ATOM 710 N N . GLU A 1 91 ? -14.503 11.248 23.191 1.00 55.31 91 GLU A N 1
ATOM 711 C CA . GLU A 1 91 ? -14.860 10.558 24.441 1.00 55.31 91 GLU A CA 1
ATOM 712 C C . GLU A 1 91 ? -14.551 11.412 25.688 1.00 55.31 91 GLU A C 1
ATOM 714 O O . GLU A 1 91 ? -15.351 11.458 26.626 1.00 55.31 91 GLU A O 1
ATOM 719 N N . GLU A 1 92 ? -13.455 12.177 25.673 1.00 54.69 92 GLU A N 1
ATOM 720 C CA . GLU A 1 92 ? -13.105 13.119 26.750 1.00 54.69 92 GLU A CA 1
ATOM 721 C C . GLU A 1 92 ? -14.093 14.296 26.852 1.00 54.69 92 GLU A C 1
ATOM 723 O O . GLU A 1 92 ? -14.468 14.708 27.952 1.00 54.69 92 GLU A O 1
ATOM 728 N N . GLN A 1 93 ? -14.588 14.802 25.717 1.00 51.97 93 GLN A N 1
ATOM 729 C CA . GLN A 1 93 ? -15.594 15.874 25.689 1.00 51.97 93 GLN A CA 1
ATOM 730 C C . GLN A 1 93 ? -17.000 15.406 26.099 1.00 51.97 93 GLN A C 1
ATOM 732 O O . GLN A 1 93 ? -17.807 16.217 26.544 1.00 51.97 93 GLN A O 1
ATOM 737 N N . GLN A 1 94 ? -17.308 14.111 25.983 1.00 50.00 94 GLN A N 1
ATOM 738 C CA . GLN A 1 94 ? -18.590 13.557 26.438 1.00 50.00 94 GLN A CA 1
ATOM 739 C C . GLN A 1 94 ? -18.603 13.220 27.938 1.00 50.00 94 GLN A C 1
ATOM 741 O O . GLN A 1 94 ? -19.677 13.175 28.534 1.00 50.00 94 GLN A O 1
ATOM 746 N N . SER A 1 95 ? -17.438 13.059 28.575 1.00 46.16 95 SER A N 1
ATOM 747 C CA . SER A 1 95 ? -17.339 12.732 30.010 1.00 46.16 95 SER A CA 1
ATOM 748 C C . SER A 1 95 ? -17.386 13.946 30.952 1.00 46.16 95 SER A C 1
ATOM 750 O O . SER A 1 95 ? -17.394 13.772 32.167 1.00 46.16 95 SER A O 1
ATOM 752 N N . THR A 1 96 ? -17.451 15.178 30.436 1.00 52.34 96 THR A N 1
ATOM 753 C CA . THR A 1 96 ? -17.453 16.415 31.249 1.00 52.34 96 THR A CA 1
ATOM 754 C C . THR A 1 96 ? -18.827 17.086 31.409 1.00 52.34 96 THR A C 1
ATOM 756 O O . THR A 1 96 ? -18.920 18.133 32.041 1.00 52.34 96 THR A O 1
ATOM 759 N N . ALA A 1 97 ? -19.918 16.484 30.918 1.00 49.62 97 ALA A N 1
ATOM 760 C CA . ALA A 1 97 ? -21.259 17.092 30.943 1.00 49.62 97 ALA A CA 1
ATOM 761 C C . ALA A 1 97 ? -22.173 16.682 32.127 1.00 49.62 97 ALA A C 1
ATOM 763 O O . ALA A 1 97 ? -23.379 16.908 32.057 1.00 49.62 97 ALA A O 1
ATOM 764 N N . LEU A 1 98 ? -21.651 16.084 33.209 1.00 48.28 98 LEU A N 1
ATOM 765 C CA . LEU A 1 98 ? -22.472 15.566 34.325 1.00 48.28 98 LEU A CA 1
ATOM 766 C C . LEU A 1 98 ? -21.928 15.878 35.738 1.00 48.28 98 LEU A C 1
ATOM 768 O O . LEU A 1 98 ? -21.984 15.031 36.617 1.00 48.28 98 LEU A O 1
ATOM 772 N N . ILE A 1 99 ? -21.422 17.088 35.995 1.00 48.50 99 ILE A N 1
ATOM 773 C CA . ILE A 1 99 ? -21.263 17.669 37.351 1.00 48.50 99 ILE A CA 1
ATOM 774 C C . ILE A 1 99 ? -21.298 19.197 37.125 1.00 48.50 99 ILE A C 1
ATOM 776 O O . ILE A 1 99 ? -20.464 19.696 36.388 1.00 48.50 99 ILE A O 1
ATOM 780 N N . SER A 1 100 ? -22.212 20.051 37.586 1.00 42.94 100 SER A N 1
ATOM 781 C CA . SER A 1 100 ? -23.084 20.075 38.750 1.00 42.94 100 SER A CA 1
ATOM 782 C C . SER A 1 100 ? -24.283 20.985 38.448 1.00 42.94 100 SER A C 1
ATOM 784 O O . SER A 1 100 ? -24.112 22.158 38.114 1.00 42.94 100 SER A O 1
ATOM 786 N N . SER A 1 101 ? -25.494 20.471 38.625 1.00 48.47 101 SER A N 1
ATOM 787 C CA . SER A 1 101 ? -26.688 21.269 38.892 1.00 48.47 101 SER A CA 1
ATOM 788 C C . SER A 1 101 ? -27.208 20.895 40.280 1.00 48.47 101 SER A C 1
ATOM 790 O O . SER A 1 101 ? -27.939 19.924 40.403 1.00 48.47 101 SER A O 1
ATOM 792 N N . SER A 1 102 ? -26.837 21.651 41.326 1.00 44.50 102 SER A N 1
ATOM 793 C CA . SER A 1 102 ? -27.704 21.908 42.495 1.00 44.50 102 SER A CA 1
ATOM 794 C C . SER A 1 102 ? -27.117 22.950 43.469 1.00 44.50 102 SER A C 1
ATOM 796 O O . SER A 1 102 ? -26.065 22.740 44.062 1.00 44.50 102 SER A O 1
ATOM 798 N N . SER A 1 103 ? -27.884 24.034 43.658 1.00 55.12 103 SER A N 1
ATOM 799 C CA . SER A 1 103 ? -28.134 24.799 44.902 1.00 55.12 103 SER A CA 1
ATOM 800 C C . SER A 1 103 ? -26.975 25.363 45.754 1.00 55.12 103 SER A C 1
ATOM 802 O O . SER A 1 103 ? -26.446 24.665 46.614 1.00 55.12 103 SER A O 1
ATOM 804 N N . ASN A 1 104 ? -26.718 26.678 45.642 1.00 44.72 104 ASN A N 1
ATOM 805 C CA . ASN A 1 104 ? -26.916 27.713 46.691 1.00 44.72 104 ASN A CA 1
ATOM 806 C C . ASN A 1 104 ? -26.063 28.983 46.439 1.00 44.72 104 ASN A C 1
ATOM 808 O O . ASN A 1 104 ? -24.891 28.915 46.098 1.00 44.72 104 ASN A O 1
ATOM 812 N N . HIS A 1 105 ? -26.714 30.139 46.598 1.0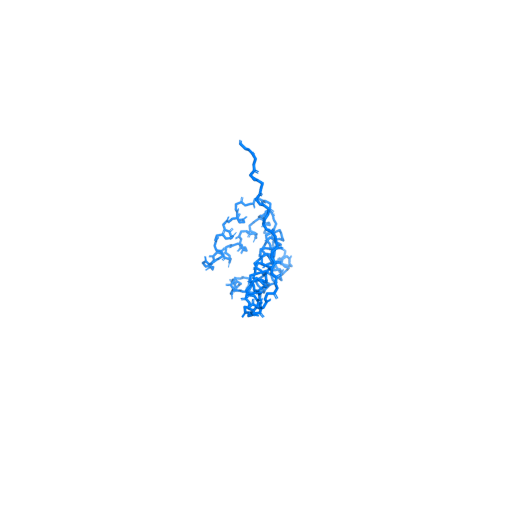0 39.91 105 HIS A N 1
ATOM 813 C CA . HIS A 1 105 ? -26.252 31.541 46.467 1.00 39.91 105 HIS A CA 1
ATOM 814 C C . HIS A 1 105 ? -25.013 31.907 47.347 1.00 39.91 105 HIS A C 1
ATOM 816 O O . HIS A 1 105 ? -24.756 31.145 48.278 1.00 39.91 105 HIS A O 1
ATOM 822 N N . PRO A 1 106 ? -24.283 33.053 47.150 1.00 50.19 106 PRO A N 1
ATOM 823 C CA . PRO A 1 106 ? -24.874 34.407 47.097 1.00 50.19 106 PRO A CA 1
ATOM 824 C C . PRO A 1 106 ? -24.283 35.489 46.142 1.00 50.19 106 PRO A C 1
ATOM 826 O O . PRO A 1 106 ? -23.084 35.676 45.995 1.00 50.19 106 PRO A O 1
ATOM 829 N N . SER A 1 107 ? -25.228 36.239 45.553 1.00 51.41 107 SER A N 1
ATOM 830 C CA . SER A 1 107 ? -25.369 37.701 45.339 1.00 51.41 107 SER A CA 1
ATOM 831 C C . SER A 1 107 ? -24.249 38.629 44.803 1.00 51.41 107 SER A C 1
ATOM 833 O O . SER A 1 107 ? -23.290 38.932 45.501 1.00 51.41 107 SER A O 1
ATOM 835 N N . ARG A 1 108 ? -24.621 39.298 43.689 1.00 44.34 108 ARG A N 1
ATOM 836 C CA . ARG A 1 108 ? -24.524 40.747 43.341 1.00 44.34 108 ARG A CA 1
ATOM 837 C C . ARG A 1 108 ? -23.148 41.426 43.188 1.00 44.34 108 ARG A C 1
ATOM 839 O O . ARG A 1 108 ? -22.475 41.687 44.171 1.00 44.34 108 ARG A O 1
ATOM 846 N N . LEU A 1 109 ? -22.934 42.027 42.008 1.00 49.31 109 LEU A N 1
ATOM 847 C CA . LEU A 1 109 ? -23.172 43.470 41.799 1.00 49.31 109 LEU A CA 1
ATOM 848 C C . LEU A 1 109 ? -23.326 43.784 40.293 1.00 49.31 109 LEU A C 1
ATOM 850 O O . LEU A 1 109 ? -22.427 43.507 39.507 1.00 49.31 109 LEU A O 1
ATOM 854 N N . VAL A 1 110 ? -24.458 44.369 39.888 1.00 58.28 110 VAL A N 1
ATOM 855 C CA . VAL A 1 110 ? -24.638 44.979 38.556 1.00 58.28 110 VAL A CA 1
ATOM 856 C C . VAL A 1 110 ? -24.582 46.487 38.764 1.00 58.28 110 VAL A C 1
ATOM 858 O O . VAL A 1 110 ? -25.447 47.038 39.444 1.00 58.28 110 VAL A O 1
ATOM 861 N N . TYR A 1 111 ? -23.558 47.145 38.222 1.00 51.09 111 TYR A N 1
ATOM 862 C CA . TYR A 1 111 ? -23.468 48.604 38.203 1.00 51.09 111 TYR A CA 1
ATOM 863 C C . TYR A 1 111 ? -24.319 49.146 37.050 1.00 51.09 111 TYR A C 1
ATOM 865 O O . TYR A 1 111 ? -23.980 48.958 35.884 1.00 51.09 111 TYR A O 1
ATOM 873 N N . TYR A 1 112 ? -25.409 49.837 37.381 1.00 53.97 112 TYR A N 1
ATOM 874 C CA . TYR A 1 112 ? -26.040 50.791 36.472 1.00 53.97 112 TYR A CA 1
ATOM 875 C C . TYR A 1 112 ? -25.382 52.153 36.692 1.00 53.97 112 TYR A C 1
ATOM 877 O O . TYR A 1 112 ? -25.546 52.750 37.754 1.00 53.97 112 TYR A O 1
ATOM 885 N N . CYS A 1 113 ? -24.665 52.655 35.689 1.00 57.28 113 CYS A N 1
ATOM 886 C CA . CYS A 1 113 ? -24.380 54.081 35.589 1.00 57.28 113 CYS A CA 1
ATOM 887 C C . CYS A 1 113 ? -25.470 54.711 34.719 1.00 57.28 113 CYS A C 1
ATOM 889 O O . CYS A 1 113 ? -25.470 54.544 33.502 1.00 57.28 113 CYS A O 1
ATOM 891 N N . ALA A 1 114 ? -26.406 55.407 35.359 1.00 49.00 114 ALA A N 1
ATOM 892 C CA . ALA A 1 114 ? -27.219 56.434 34.725 1.00 49.00 114 ALA A CA 1
ATOM 893 C C . ALA A 1 114 ? -26.596 57.791 35.072 1.00 49.00 114 ALA A C 1
ATOM 895 O O . ALA A 1 114 ? -26.363 58.055 36.245 1.00 49.00 114 ALA A O 1
ATOM 896 N N . ASN A 1 115 ? -26.294 58.593 34.054 1.00 47.28 115 ASN A N 1
ATOM 897 C CA . ASN A 1 115 ? -26.043 60.040 34.074 1.00 47.28 115 ASN A CA 1
ATOM 898 C C . ASN A 1 115 ? -26.026 60.441 32.590 1.00 47.28 115 ASN A C 1
ATOM 900 O O . ASN A 1 115 ? -25.244 59.865 31.839 1.00 47.28 115 ASN A O 1
ATOM 904 N N . GLY A 1 116 ? -26.829 61.354 32.066 1.00 44.69 116 GLY A N 1
ATOM 905 C CA . GLY A 1 116 ? -27.938 62.168 32.549 1.00 44.69 116 GLY A CA 1
ATOM 906 C C . GLY A 1 116 ? -28.596 62.779 31.310 1.00 44.69 116 GLY A C 1
ATOM 907 O O . GLY A 1 116 ? -27.951 62.738 30.234 1.00 44.69 116 GLY A O 1
#